Protein AF-0000000087744456 (afdb_homodimer)

Nearest PDB structures (foldseek):
  8ucf-assembly1_A  TM=7.588E-01  e=3.719E-02  Palaeococcus pacificus DY20341
  8uch-assembly1_A-2  TM=6.758E-01  e=2.594E-02  Palaeococcus pacificus DY20341
  8uce-assembly1_B-2  TM=7.413E-01  e=9.723E-02  Palaeococcus pacificus DY20341
  1u8s-assembly1_B  TM=5.926E-01  e=8.791E+00  Vibrio cholerae
  8tdk-assembly1_A  TM=4.185E-01  e=2.345E+00  Arabidopsis thaliana

Foldseek 3Di:
DDDDQADKDKDKDKQADPDDDALVVGQVRQVVVVVVVVVVCVVVVKDKDWDDWDADPSNIIITIMMIGDDPHHNPCVRVD/DDDDQADKDKDKDKQADPDPDALVVGQVRQVVVVVVVVVVCVVVVKDKDWDDWDADPSNIIITIMMIGDDPHHNPCVRVD

pLDDT: mean 91.77, std 6.98, range [61.66, 97.5]

Sequence (160 aa):
MKKVQAACICQTLHFCQREEMSKEENEKLAIQELESYKASLEKNNTEYRILEEKKQDDGTIIIKIIKQYSNSPIGEYLQNMKKVQAACICQTLHFCQREEMSKEENEKLAIQELESYKASLEKNNTEYRILEEKKQDDGTIIIKIIKQYSNSPIGEYLQN

Radius of gyration: 19.25 Å; Cα contacts (8 Å, |Δi|>4): 335; chains: 2; bounding box: 33×61×36 Å

Organism: Butyrivibrio fibrisolvens (NCBI:txid831)

Solvent-accessible surface area (backbone atoms only — not comparable to full-atom values): 8427 Å² total; per-residue (Å²): 82,81,40,78,67,20,18,29,33,37,34,34,36,36,27,34,67,96,62,99,60,54,41,67,57,27,30,53,50,21,51,50,49,51,51,49,52,51,50,50,35,56,75,67,67,49,55,66,46,78,75,42,78,44,78,43,96,60,24,29,34,38,35,31,36,39,28,44,31,85,92,38,49,36,66,68,65,74,78,105,82,82,39,76,66,20,18,28,32,38,36,32,37,35,27,36,67,96,59,100,59,55,41,68,56,26,29,54,50,21,51,50,50,50,52,50,52,52,49,50,35,55,74,67,67,47,56,67,46,77,76,43,78,44,78,43,96,58,25,27,33,39,34,31,34,39,29,44,32,84,93,39,49,36,68,70,65,76,77,106

Secondary structure (DSSP, 8-state):
-EEEEEEEEEEEEEE--SS---HHHHHHHHHHHHHHHHHHHHHTT--EEEEEEEE-TTS-EEEEEEEE-TTS--GGGGT-/-EEEEEEEEEEEEEE--SS---HHHHHHHHHHHHHHHHHHHHHTT--EEEEEEEE-TTS-EEEEEEEE-TTS--GGGGT-

Structure (mmCIF, N/CA/C/O backbone):
data_AF-0000000087744456-model_v1
#
loop_
_entity.id
_entity.type
_entity.pdbx_description
1 polymer 'Uncharacterized protein'
#
loop_
_atom_site.group_PDB
_atom_site.id
_atom_site.type_symbol
_atom_site.label_atom_id
_atom_site.label_alt_id
_atom_site.label_comp_id
_atom_site.label_asym_id
_atom_site.label_entity_id
_atom_site.label_seq_id
_atom_site.pdbx_PDB_ins_code
_atom_site.Cartn_x
_atom_site.Cartn_y
_atom_site.Cartn_z
_atom_site.occupancy
_atom_site.B_iso_or_equiv
_atom_site.auth_seq_id
_atom_site.auth_comp_id
_atom_site.auth_asym_id
_atom_site.auth_atom_id
_atom_site.pdbx_PDB_model_num
ATOM 1 N N . MET A 1 1 ? 0.393 -16.484 -14.789 1 85.56 1 MET A N 1
ATOM 2 C CA . MET A 1 1 ? -0.262 -15.195 -14.555 1 85.56 1 MET A CA 1
ATOM 3 C C . MET A 1 1 ? -0.113 -14.766 -13.102 1 85.56 1 MET A C 1
ATOM 5 O O . MET A 1 1 ? 0.061 -15.602 -12.219 1 85.56 1 MET A O 1
ATOM 9 N N . LYS A 1 2 ? 0.073 -13.586 -12.836 1 91.12 2 LYS A N 1
ATOM 10 C CA . LYS A 1 2 ? 0.166 -13.016 -11.5 1 91.12 2 LYS A CA 1
ATOM 11 C C . LYS A 1 2 ? -1.198 -12.531 -11.008 1 91.12 2 LYS A C 1
ATOM 13 O O . LYS A 1 2 ? -1.842 -11.711 -11.656 1 91.12 2 LYS A O 1
ATOM 18 N N . LYS A 1 3 ? -1.608 -13.227 -9.906 1 92.06 3 LYS A N 1
ATOM 19 C CA . LYS A 1 3 ? -2.885 -12.852 -9.305 1 92.06 3 LYS A CA 1
ATOM 20 C C . LYS A 1 3 ? -2.682 -12.234 -7.926 1 92.06 3 LYS A C 1
ATOM 22 O O . LYS A 1 3 ? -1.963 -12.781 -7.09 1 92.06 3 LYS A O 1
ATOM 27 N N . VAL A 1 4 ? -3.391 -11.109 -7.742 1 93.5 4 VAL A N 1
ATOM 28 C CA . VAL A 1 4 ? -3.357 -10.469 -6.43 1 93.5 4 VAL A CA 1
ATOM 29 C C . VAL A 1 4 ? -4.41 -11.109 -5.523 1 93.5 4 VAL A C 1
ATOM 31 O O . VAL A 1 4 ? -5.605 -11.055 -5.816 1 93.5 4 VAL A O 1
ATOM 34 N N . GLN A 1 5 ? -3.91 -11.656 -4.418 1 93.44 5 GLN A N 1
ATOM 35 C CA . GLN A 1 5 ? -4.848 -12.273 -3.48 1 93.44 5 GLN A CA 1
ATOM 36 C C . GLN A 1 5 ? -5.301 -11.273 -2.424 1 93.44 5 GLN A C 1
ATOM 38 O O . GLN A 1 5 ? -6.434 -11.344 -1.936 1 93.44 5 GLN A O 1
ATOM 43 N N . ALA A 1 6 ? -4.461 -10.461 -1.99 1 94.62 6 ALA A N 1
ATOM 44 C CA . ALA A 1 6 ? -4.707 -9.391 -1.024 1 94.62 6 ALA A CA 1
ATOM 45 C C . ALA A 1 6 ? -3.732 -8.234 -1.223 1 94.62 6 ALA A C 1
ATOM 47 O O . ALA A 1 6 ? -2.605 -8.438 -1.68 1 94.62 6 ALA A O 1
ATOM 48 N N . ALA A 1 7 ? -4.215 -7.082 -0.873 1 95.06 7 ALA A N 1
ATOM 49 C CA . ALA A 1 7 ? -3.34 -5.922 -1.014 1 95.06 7 ALA A CA 1
ATOM 50 C C . ALA A 1 7 ? -3.781 -4.789 -0.095 1 95.06 7 ALA A C 1
ATOM 52 O O . ALA A 1 7 ? -4.977 -4.609 0.15 1 95.06 7 ALA A O 1
ATOM 53 N N . CYS A 1 8 ? -2.809 -4.059 0.311 1 95.38 8 CYS A N 1
ATOM 54 C CA . CYS A 1 8 ? -3.1 -2.85 1.073 1 95.38 8 CYS A CA 1
ATOM 55 C C . CYS A 1 8 ? -2.039 -1.781 0.83 1 95.38 8 CYS A C 1
ATOM 57 O O . CYS A 1 8 ? -0.949 -2.084 0.343 1 95.38 8 CYS A O 1
ATOM 59 N N . ILE A 1 9 ? -2.436 -0.602 1.114 1 95.25 9 ILE A N 1
ATOM 60 C CA . ILE A 1 9 ? -1.53 0.543 1.106 1 95.25 9 ILE A CA 1
ATOM 61 C C . ILE A 1 9 ? -1.3 1.028 2.535 1 95.25 9 ILE A C 1
ATOM 63 O O . ILE A 1 9 ? -2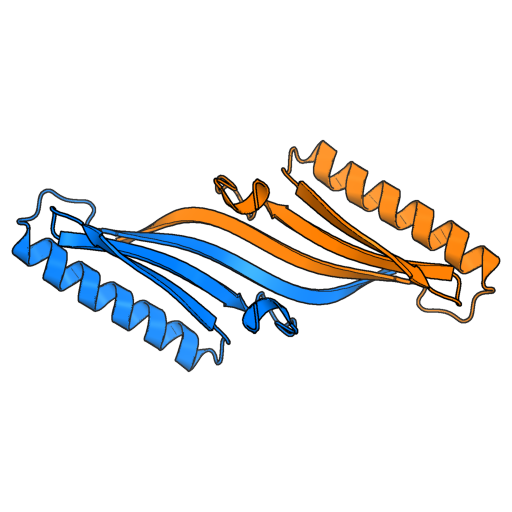.242 1.125 3.326 1 95.25 9 ILE A O 1
ATOM 67 N N . CYS A 1 10 ? -0.09 1.226 2.836 1 94.62 10 CYS A N 1
ATOM 68 C CA . CYS A 1 10 ? 0.294 1.92 4.059 1 94.62 10 CYS A CA 1
ATOM 69 C C . CYS A 1 10 ? 0.86 3.301 3.748 1 94.62 10 CYS A C 1
ATOM 71 O O . CYS A 1 10 ? 1.713 3.443 2.871 1 94.62 10 CYS A O 1
ATOM 73 N N . GLN A 1 11 ? 0.334 4.246 4.469 1 95.25 11 GLN A N 1
ATOM 74 C CA . GLN A 1 11 ? 0.765 5.613 4.184 1 95.25 11 GLN A CA 1
ATOM 75 C C . GLN A 1 11 ? 0.958 6.41 5.473 1 95.25 11 GLN A C 1
ATOM 77 O O . GLN A 1 11 ? 0.231 6.211 6.445 1 95.25 11 GLN A O 1
ATOM 82 N N . THR A 1 12 ? 1.944 7.219 5.453 1 96.19 12 THR A N 1
ATOM 83 C CA . THR A 1 12 ? 2.076 8.312 6.406 1 96.19 12 THR A CA 1
ATOM 84 C C . THR A 1 12 ? 1.615 9.633 5.781 1 96.19 12 THR A C 1
ATOM 86 O O . THR A 1 12 ? 2.213 10.109 4.816 1 96.19 12 THR A O 1
ATOM 89 N N . LEU A 1 13 ? 0.554 10.156 6.34 1 96.31 13 LEU A N 1
ATOM 90 C CA . LEU A 1 13 ? -0.069 11.352 5.781 1 96.31 13 LEU A CA 1
ATOM 91 C C . LEU A 1 13 ? 0.099 12.539 6.723 1 96.31 13 LEU A C 1
ATOM 93 O O . LEU A 1 13 ? -0.069 12.406 7.934 1 96.31 13 LEU A O 1
ATOM 97 N N . HIS A 1 14 ? 0.478 13.602 6.172 1 96.19 14 HIS A N 1
ATOM 98 C CA . HIS A 1 14 ? 0.596 14.875 6.879 1 96.19 14 HIS A CA 1
ATOM 99 C C . HIS A 1 14 ? -0.492 15.852 6.441 1 96.19 14 HIS A C 1
ATOM 101 O O . HIS A 1 14 ? -0.539 16.25 5.277 1 96.19 14 HIS A O 1
ATOM 107 N N . PHE A 1 15 ? -1.402 16.188 7.34 1 96.25 15 PHE A N 1
ATOM 108 C CA . PHE A 1 15 ? -2.467 17.156 7.098 1 96.25 15 PHE A CA 1
ATOM 109 C C . PHE A 1 15 ? -2.053 18.547 7.566 1 96.25 15 PHE A C 1
ATOM 111 O O . PHE A 1 15 ? -1.963 18.797 8.766 1 96.25 15 PHE A O 1
ATOM 118 N N . CYS A 1 16 ? -1.671 19.328 6.602 1 85.12 16 CYS A N 1
ATOM 119 C CA . CYS A 1 16 ? -1.174 20.672 6.91 1 85.12 16 CYS A CA 1
ATOM 120 C C . CYS A 1 16 ? -1.623 21.672 5.859 1 85.12 16 CYS A C 1
ATOM 122 O O . CYS A 1 16 ? -2.139 21.281 4.805 1 85.12 16 CYS A O 1
ATOM 124 N N . GLN A 1 17 ? -1.668 22.906 6.395 1 74.75 17 GLN A N 1
ATOM 125 C CA . GLN A 1 17 ? -1.948 23.969 5.434 1 74.75 17 GLN A CA 1
ATOM 126 C C . GLN A 1 17 ? -0.664 24.484 4.789 1 74.75 17 GLN A C 1
ATOM 128 O O . GLN A 1 17 ? 0.424 24.328 5.348 1 74.75 17 GLN A O 1
ATOM 133 N N . ARG A 1 18 ? -0.725 24.891 3.408 1 68.31 18 ARG A N 1
ATOM 134 C CA . ARG A 1 18 ? 0.407 25.359 2.611 1 68.31 18 ARG A CA 1
ATOM 135 C C . ARG A 1 18 ? 0.904 26.719 3.105 1 68.31 18 ARG A C 1
ATOM 137 O O . ARG A 1 18 ? 2.08 27.047 2.941 1 68.31 18 ARG A O 1
ATOM 144 N N . GLU A 1 19 ? 0.118 27.484 3.863 1 69.75 19 GLU A N 1
ATOM 145 C CA . GLU A 1 19 ? 0.48 28.875 4.152 1 69.75 19 GLU A CA 1
ATOM 146 C C . GLU A 1 19 ? 0.708 29.078 5.648 1 69.75 19 GLU A C 1
ATOM 148 O O . GLU A 1 19 ? 0.334 28.234 6.461 1 69.75 19 GLU A O 1
ATOM 153 N N . GLU A 1 20 ? 1.46 30.141 6.113 1 73.81 20 GLU A N 1
ATOM 154 C CA . GLU A 1 20 ? 1.744 30.594 7.473 1 73.81 20 GLU A CA 1
ATOM 155 C C . GLU A 1 20 ? 0.457 30.859 8.25 1 73.81 20 GLU A C 1
ATOM 157 O O . GLU A 1 20 ? -0.213 31.875 8.031 1 73.81 20 GLU A O 1
ATOM 162 N N . MET A 1 21 ? -0.022 29.875 8.828 1 83.06 21 MET A N 1
ATOM 163 C CA . MET A 1 21 ? -1.213 29.984 9.664 1 83.06 21 MET A CA 1
ATOM 164 C C . MET A 1 21 ? -0.854 29.859 11.141 1 83.06 21 MET A C 1
ATOM 166 O O . MET A 1 21 ? 0.212 29.344 11.484 1 83.06 21 MET A O 1
ATOM 170 N N . SER A 1 22 ? -1.733 30.484 11.938 1 90.62 22 SER A N 1
ATOM 171 C CA . SER A 1 22 ? -1.574 30.266 13.367 1 90.62 22 SER A CA 1
ATOM 172 C C . SER A 1 22 ? -1.75 28.797 13.727 1 90.62 22 SER A C 1
ATOM 174 O O . SER A 1 22 ? -2.299 28.016 12.938 1 90.62 22 SER A O 1
ATOM 1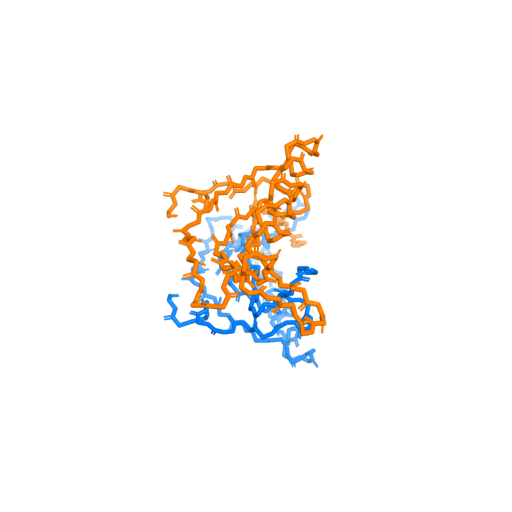76 N N . LYS A 1 23 ? -1.246 28.469 14.867 1 91.94 23 LYS A N 1
ATOM 177 C CA . LYS A 1 23 ? -1.401 27.109 15.359 1 91.94 23 LYS A CA 1
ATOM 178 C C . LYS A 1 23 ? -2.873 26.703 15.422 1 91.94 23 LYS A C 1
ATOM 180 O O . LYS A 1 23 ? -3.238 25.609 15.016 1 91.94 23 LYS A O 1
ATOM 185 N N . GLU A 1 24 ? -3.676 27.578 15.914 1 92.12 24 GLU A N 1
ATOM 186 C CA . GLU A 1 24 ? -5.098 27.312 16.078 1 92.12 24 GLU A CA 1
ATOM 187 C C . GLU A 1 24 ? -5.781 27.078 14.742 1 92.12 24 GLU A C 1
ATOM 189 O O . GLU A 1 24 ? -6.602 26.172 14.602 1 92.12 24 GLU A O 1
ATOM 194 N N . GLU A 1 25 ? -5.477 27.875 13.844 1 91.44 25 GLU A N 1
ATOM 195 C CA . GLU A 1 25 ? -6.047 27.734 12.508 1 91.44 25 GLU A CA 1
ATOM 196 C C . GLU A 1 25 ? -5.594 26.422 11.852 1 91.44 25 GLU A C 1
ATOM 198 O O . GLU A 1 25 ? -6.387 25.734 11.203 1 91.44 25 GLU A O 1
ATOM 203 N N . ASN A 1 26 ? -4.363 26.125 12 1 91.88 26 ASN A N 1
ATOM 204 C CA . ASN A 1 26 ? -3.838 24.859 11.484 1 91.88 26 ASN A CA 1
ATOM 205 C C . ASN A 1 26 ? -4.566 23.656 12.086 1 91.88 26 ASN A C 1
ATOM 207 O O . ASN A 1 26 ? -4.906 22.719 11.375 1 91.88 26 ASN A O 1
ATOM 211 N N . GLU A 1 27 ? -4.734 23.781 13.281 1 93.19 27 GLU A N 1
ATOM 212 C CA . GLU A 1 27 ? -5.41 22.688 13.984 1 93.19 27 GLU A CA 1
ATOM 213 C C . GLU A 1 27 ? -6.82 22.484 13.445 1 93.19 27 GLU A C 1
ATOM 215 O O . GLU A 1 27 ? -7.219 21.344 13.156 1 93.19 27 GLU A O 1
ATOM 220 N N . LYS A 1 28 ? -7.469 23.594 13.367 1 93.44 28 LYS A N 1
ATOM 221 C CA . LYS A 1 28 ? -8.844 23.531 12.883 1 93.44 28 LYS A CA 1
ATOM 222 C C . LYS A 1 28 ? -8.906 22.938 11.477 1 93.44 28 LYS A C 1
ATOM 224 O O . LYS A 1 28 ? -9.695 22.031 11.211 1 93.44 28 LYS A O 1
ATOM 229 N N . LEU A 1 29 ? -8.125 23.375 10.648 1 93.06 29 LEU A N 1
ATOM 230 C CA . LEU A 1 29 ? -8.133 22.938 9.258 1 93.06 29 LEU A CA 1
ATOM 231 C C . LEU A 1 29 ? -7.648 21.5 9.133 1 93.06 29 LEU A C 1
ATOM 233 O O . LEU A 1 29 ? -8.18 20.734 8.336 1 93.06 29 LEU A O 1
ATOM 237 N N . ALA A 1 30 ? -6.641 21.141 9.883 1 94.69 30 ALA A N 1
ATOM 238 C CA . ALA A 1 30 ? -6.121 19.766 9.859 1 94.69 30 ALA A CA 1
ATOM 239 C C . ALA A 1 30 ? -7.191 18.766 10.289 1 94.69 30 ALA A C 1
ATOM 241 O O . ALA A 1 30 ? -7.348 17.719 9.672 1 94.69 30 ALA A O 1
ATOM 242 N N . ILE A 1 31 ? -7.895 19.141 11.273 1 95.25 31 ILE A N 1
ATOM 243 C CA . ILE A 1 31 ? -8.961 18.281 11.781 1 95.25 31 ILE A CA 1
ATOM 244 C C . ILE A 1 31 ? -10.039 18.125 10.719 1 95.25 31 ILE A C 1
ATOM 246 O O . ILE A 1 31 ? -10.508 17.016 10.461 1 95.25 31 ILE A O 1
ATOM 250 N N . GLN A 1 32 ? -10.367 19.188 10.141 1 95.38 32 GLN A N 1
ATOM 251 C CA . GLN A 1 32 ? -11.398 19.156 9.109 1 95.38 32 GLN A CA 1
ATOM 252 C C . GLN A 1 32 ? -10.977 18.297 7.926 1 95.38 32 GLN A C 1
ATOM 254 O O . GLN A 1 32 ? -11.773 17.516 7.406 1 95.38 32 GLN A O 1
ATOM 259 N N . GLU A 1 33 ? -9.797 18.438 7.508 1 95.62 33 GLU A N 1
ATOM 260 C CA . GLU A 1 33 ? -9.289 17.672 6.379 1 95.62 33 GLU A CA 1
ATOM 261 C C . GLU A 1 33 ? -9.219 16.188 6.707 1 95.62 33 GLU A C 1
ATOM 263 O O . GLU A 1 33 ? -9.555 15.344 5.871 1 95.62 33 GLU A O 1
ATOM 268 N N . LEU A 1 34 ? -8.781 15.938 7.836 1 96.56 34 LEU A N 1
ATOM 269 C CA . LEU A 1 34 ? -8.719 14.539 8.266 1 96.56 34 LEU A CA 1
ATOM 270 C C . LEU A 1 34 ? -10.109 13.906 8.273 1 96.56 34 LEU A C 1
ATOM 272 O O . LEU A 1 34 ? -10.289 12.797 7.766 1 96.56 34 LEU A O 1
ATOM 276 N N . GLU A 1 35 ? -11.008 14.609 8.812 1 96.56 35 GLU A N 1
ATOM 277 C CA . GLU A 1 35 ? -12.375 14.109 8.859 1 96.56 35 GLU A CA 1
ATOM 278 C C . GLU A 1 35 ? -12.953 13.93 7.457 1 96.56 35 GLU A C 1
ATOM 280 O O . GLU A 1 35 ? -13.641 12.953 7.184 1 96.56 35 GLU A O 1
ATOM 285 N N . SER A 1 36 ? -12.664 14.836 6.652 1 96.62 36 SER A N 1
ATOM 286 C CA . SER A 1 36 ? -13.094 14.742 5.262 1 96.62 36 SER A CA 1
ATOM 287 C C . SER A 1 36 ? -12.469 13.531 4.57 1 96.62 36 SER A C 1
ATOM 289 O O . SER A 1 36 ? -13.125 12.852 3.783 1 96.62 36 SER A O 1
ATOM 291 N N . TYR A 1 37 ? -11.25 13.383 4.82 1 96.44 37 TYR A N 1
ATOM 292 C CA . TYR A 1 37 ? -10.523 12.25 4.262 1 96.44 37 TYR A CA 1
ATOM 293 C C . TYR A 1 37 ? -11.164 10.93 4.699 1 96.44 37 TYR A C 1
ATOM 295 O O . TYR A 1 37 ? -11.453 10.07 3.867 1 96.44 37 TYR A O 1
ATOM 303 N N . LYS A 1 38 ? -11.445 10.758 5.961 1 96.44 38 LYS A N 1
ATOM 304 C CA . LYS A 1 38 ? -12.094 9.562 6.488 1 96.44 38 LYS A CA 1
ATOM 305 C C . LYS A 1 38 ? -13.469 9.359 5.855 1 96.44 38 LYS A C 1
ATOM 307 O O . LYS A 1 38 ? -13.82 8.242 5.473 1 96.44 38 LYS A O 1
ATOM 312 N N . ALA A 1 39 ? -14.141 10.414 5.773 1 97.12 39 ALA A N 1
ATOM 313 C CA . ALA A 1 39 ? -15.469 10.352 5.176 1 97.12 39 ALA A CA 1
ATOM 314 C C . ALA A 1 39 ? -15.406 9.852 3.738 1 97.12 39 ALA A C 1
ATOM 316 O O . ALA A 1 39 ? -16.266 9.086 3.303 1 97.12 39 ALA A O 1
ATOM 317 N N . SER A 1 40 ? -14.414 10.305 3.02 1 96.5 40 SER A N 1
ATOM 318 C CA . SER A 1 40 ? -14.234 9.867 1.639 1 96.5 40 SER A CA 1
ATOM 319 C C . SER A 1 40 ? -13.961 8.367 1.567 1 96.5 40 SER A C 1
ATOM 321 O O . SER A 1 40 ? -14.461 7.68 0.676 1 96.5 40 SER A O 1
ATOM 323 N N . LEU A 1 41 ? -13.18 7.895 2.479 1 94.94 41 LEU A N 1
ATOM 324 C CA . LEU A 1 41 ? -12.898 6.465 2.535 1 94.94 41 LEU A CA 1
ATOM 325 C C . LEU A 1 41 ? -14.172 5.672 2.812 1 94.94 41 LEU A C 1
ATOM 327 O O . LEU A 1 41 ? -14.414 4.637 2.188 1 94.94 41 LEU A O 1
ATOM 331 N N . GLU A 1 42 ? -14.977 6.125 3.689 1 95.69 42 GLU A N 1
ATOM 332 C CA . GLU A 1 42 ? -16.234 5.469 4.051 1 95.69 42 GLU A CA 1
ATOM 333 C C . GLU A 1 42 ? -17.219 5.492 2.887 1 95.69 42 GLU A C 1
ATOM 335 O O . GLU A 1 42 ? -17.875 4.488 2.6 1 95.69 42 GLU A O 1
ATOM 340 N N . LYS A 1 43 ? -17.25 6.59 2.26 1 96.19 43 LYS A N 1
ATOM 341 C CA . LYS A 1 43 ? -18.156 6.742 1.12 1 96.19 43 LYS A CA 1
ATOM 342 C C . LYS A 1 43 ? -17.797 5.758 0.009 1 96.19 43 LYS A C 1
ATOM 344 O O . LYS A 1 43 ? -18.688 5.242 -0.673 1 96.19 43 LYS A O 1
ATOM 349 N N . ASN A 1 44 ? -16.547 5.523 -0.121 1 94.06 44 ASN A N 1
ATOM 350 C CA . ASN A 1 44 ? -16.062 4.625 -1.165 1 94.06 44 ASN A CA 1
ATOM 351 C C . ASN A 1 44 ? -16.016 3.182 -0.68 1 94.06 44 ASN A C 1
ATOM 353 O O . ASN A 1 44 ? -15.523 2.303 -1.393 1 94.06 44 ASN A O 1
ATOM 357 N N . ASN A 1 45 ? -16.438 2.949 0.519 1 93.38 45 ASN A N 1
ATOM 358 C CA . ASN A 1 45 ? -16.422 1.622 1.124 1 93.38 45 ASN A CA 1
ATOM 359 C C . ASN A 1 45 ? -15.023 1.029 1.155 1 93.38 45 ASN A C 1
ATOM 361 O O . ASN A 1 45 ? -14.844 -0.166 0.918 1 93.38 45 ASN A O 1
ATOM 365 N N . THR A 1 46 ? -14.07 1.899 1.368 1 93.94 46 THR A N 1
ATOM 366 C CA . THR A 1 46 ? -12.688 1.46 1.515 1 93.94 46 THR A CA 1
ATOM 367 C C . THR A 1 46 ? -12.406 1.02 2.949 1 93.94 46 THR A C 1
ATOM 369 O O . THR A 1 46 ? -12.594 1.795 3.889 1 93.94 46 THR A O 1
ATOM 372 N N . GLU A 1 47 ? -11.977 -0.212 3.076 1 94.06 47 GLU A N 1
ATOM 373 C CA . GLU A 1 47 ? -11.555 -0.676 4.395 1 94.06 47 GLU A CA 1
ATOM 374 C C . GLU A 1 47 ? -10.234 -0.026 4.809 1 94.06 47 GLU A C 1
ATOM 376 O O . GLU A 1 47 ? -9.297 0.048 4.016 1 94.06 47 GLU A O 1
ATOM 381 N N . TYR A 1 48 ? -10.211 0.491 6.047 1 95.56 48 TYR A N 1
ATOM 382 C CA . TYR A 1 48 ? -8.977 1.132 6.492 1 95.56 48 TYR A CA 1
ATOM 383 C C . TYR A 1 48 ? -8.852 1.082 8.008 1 95.56 48 TYR A C 1
ATOM 385 O O . TYR A 1 48 ? -9.82 0.747 8.711 1 95.56 48 TYR A O 1
ATOM 393 N N . ARG A 1 49 ? -7.664 1.333 8.5 1 95 49 ARG A N 1
ATOM 394 C CA . ARG A 1 49 ? -7.359 1.458 9.914 1 95 49 ARG A CA 1
ATOM 395 C C . ARG A 1 49 ? -6.273 2.504 10.156 1 95 49 ARG A C 1
ATOM 397 O O . ARG A 1 49 ? -5.238 2.496 9.484 1 95 49 ARG A O 1
ATOM 404 N N . ILE A 1 50 ? -6.578 3.379 11.031 1 95.88 50 ILE A N 1
ATOM 405 C CA . ILE A 1 50 ? -5.555 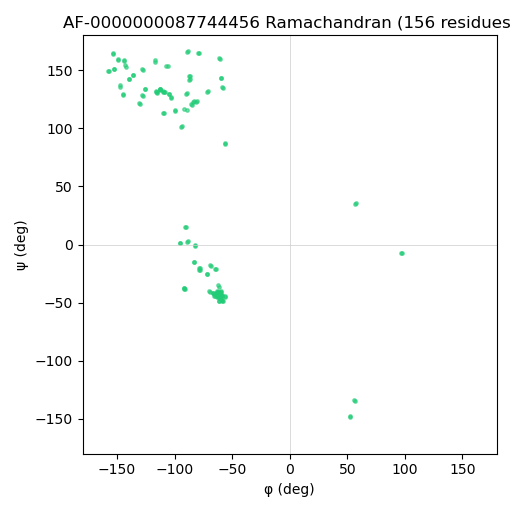4.328 11.453 1 95.88 50 ILE A CA 1
ATOM 406 C C . ILE A 1 50 ? -4.645 3.678 12.492 1 95.88 50 ILE A C 1
ATOM 408 O O . ILE A 1 50 ? -5.102 3.264 13.562 1 95.88 50 ILE A O 1
ATOM 412 N N . LEU A 1 51 ? -3.418 3.666 12.211 1 94.31 51 LEU A N 1
ATOM 413 C CA . LEU A 1 51 ? -2.455 2.99 13.078 1 94.31 51 LEU A CA 1
ATOM 414 C C . LEU A 1 51 ? -1.879 3.955 14.109 1 94.31 51 LEU A C 1
ATOM 416 O O . LEU A 1 51 ? -1.5 3.541 15.203 1 94.31 51 LEU A O 1
ATOM 420 N N . GLU A 1 52 ? -1.667 5.086 13.711 1 95.69 52 GLU A N 1
ATOM 421 C CA . GLU A 1 52 ? -1.106 6.145 14.547 1 95.69 52 GLU A CA 1
ATOM 422 C C . GLU A 1 52 ? -1.658 7.512 14.156 1 95.69 52 GLU A C 1
ATOM 424 O O . GLU A 1 52 ? -1.855 7.789 12.969 1 95.69 52 GLU A O 1
ATOM 429 N N . GLU A 1 53 ? -2.01 8.289 15.094 1 96.5 53 GLU A N 1
ATOM 430 C CA . GLU A 1 53 ? -2.404 9.68 14.906 1 96.5 53 GLU A CA 1
ATOM 431 C C . GLU A 1 53 ? -1.653 10.602 15.867 1 96.5 53 GLU A C 1
ATOM 433 O O . GLU A 1 53 ? -1.723 10.422 17.094 1 96.5 53 GLU A O 1
ATOM 438 N N . LYS A 1 54 ? -0.938 11.539 15.273 1 96.56 54 LYS A N 1
ATOM 439 C CA . LYS A 1 54 ? -0.142 12.438 16.094 1 96.56 54 LYS A CA 1
ATOM 440 C C . LYS A 1 54 ? -0.432 13.898 15.758 1 96.56 54 LYS A C 1
ATOM 442 O O . LYS A 1 54 ? -0.351 14.297 14.594 1 96.56 54 LYS A O 1
ATOM 447 N N . LYS A 1 55 ? -0.735 14.656 16.812 1 94.88 55 LYS A N 1
ATOM 448 C CA . LYS A 1 55 ? -0.848 16.109 16.656 1 94.88 55 LYS A CA 1
ATOM 449 C C . LYS A 1 55 ? 0.491 16.797 16.906 1 94.88 55 LYS A C 1
ATOM 451 O O . LYS A 1 55 ? 1.151 16.531 17.906 1 94.88 55 LYS A O 1
ATOM 456 N N . GLN A 1 56 ? 0.817 17.641 15.922 1 94.25 56 GLN A N 1
ATOM 457 C CA . GLN A 1 56 ? 2.1 18.328 16.031 1 94.25 56 GLN A CA 1
ATOM 458 C C . GLN A 1 56 ? 1.96 19.625 16.797 1 94.25 56 GLN A C 1
ATOM 460 O O . GLN A 1 56 ? 0.849 20.125 17 1 94.25 56 GLN A O 1
ATOM 465 N N . ASP A 1 57 ? 3.174 20.188 17.203 1 92.94 57 ASP A N 1
ATOM 466 C CA . ASP A 1 57 ? 3.201 21.422 18 1 92.94 57 ASP A CA 1
ATOM 467 C C . ASP A 1 57 ? 2.643 22.594 17.203 1 92.94 57 ASP A C 1
ATOM 469 O O . ASP A 1 57 ? 2.105 23.547 17.781 1 92.94 57 ASP A O 1
ATOM 473 N N . ASP A 1 58 ? 2.643 22.453 15.961 1 91.81 58 ASP A N 1
ATOM 474 C CA . ASP A 1 58 ? 2.193 23.562 15.125 1 91.81 58 ASP A CA 1
ATOM 475 C C . ASP A 1 58 ? 0.72 23.406 14.75 1 91.81 58 ASP A C 1
ATOM 477 O O . ASP A 1 58 ? 0.179 24.203 13.992 1 91.81 58 ASP A O 1
ATOM 481 N N . GLY A 1 59 ? 0.11 22.359 15.234 1 93.38 59 GLY A N 1
ATOM 482 C CA . GLY A 1 59 ? -1.313 22.172 15.008 1 93.38 59 GLY A CA 1
ATOM 483 C C . GLY A 1 59 ? -1.615 21.234 13.852 1 93.38 59 GLY A C 1
ATOM 484 O O . GLY A 1 59 ? -2.773 20.891 13.617 1 93.38 59 GLY A O 1
ATOM 485 N N . THR A 1 60 ? -0.596 20.844 13.133 1 94.94 60 THR A N 1
ATOM 486 C CA . THR A 1 60 ? -0.812 19.906 12.039 1 94.94 60 THR A CA 1
ATOM 487 C C . THR A 1 60 ? -0.942 18.484 12.578 1 94.94 60 THR A C 1
ATOM 489 O O . THR A 1 60 ? -0.713 18.234 13.758 1 94.94 60 THR A O 1
ATOM 492 N N . ILE A 1 61 ? -1.457 17.625 11.688 1 97 61 ILE A N 1
ATOM 493 C CA . ILE A 1 61 ? -1.716 16.25 12.109 1 97 61 ILE A CA 1
ATOM 494 C C . ILE A 1 61 ? -1.011 15.273 11.164 1 97 61 ILE A C 1
ATOM 496 O O . ILE A 1 61 ? -1.027 15.461 9.945 1 97 61 ILE A O 1
ATOM 500 N N . ILE A 1 62 ? -0.349 14.305 11.773 1 97.25 62 ILE A N 1
ATOM 501 C CA . ILE A 1 62 ? 0.258 13.211 11.023 1 97.25 62 ILE A CA 1
ATOM 502 C C . ILE A 1 62 ? -0.416 11.891 11.406 1 97.25 62 ILE A C 1
ATOM 504 O O . ILE A 1 62 ? -0.59 11.594 12.594 1 97.25 62 ILE A O 1
ATOM 508 N N . ILE A 1 63 ? -0.761 11.195 10.312 1 97.5 63 ILE A N 1
ATOM 509 C CA . ILE A 1 63 ? -1.332 9.891 10.625 1 97.5 63 ILE A CA 1
ATOM 510 C C . ILE A 1 63 ? -0.595 8.812 9.836 1 97.5 63 ILE A C 1
ATOM 512 O O . ILE A 1 63 ? -0.031 9.078 8.773 1 97.5 63 ILE A O 1
ATOM 516 N N . LYS A 1 64 ? -0.566 7.609 10.438 1 96.12 64 LYS A N 1
ATOM 517 C CA . LYS A 1 64 ? -0.266 6.367 9.727 1 96.12 64 LYS A CA 1
ATOM 518 C C . LYS A 1 64 ? -1.53 5.543 9.5 1 96.12 64 LYS A C 1
ATOM 520 O O . LYS A 1 64 ? -2.293 5.297 10.438 1 96.12 64 LYS A O 1
ATOM 525 N N . ILE A 1 65 ? -1.639 5.191 8.266 1 96.5 65 ILE A N 1
ATOM 526 C CA . ILE A 1 65 ? -2.889 4.523 7.918 1 96.5 65 ILE A CA 1
ATOM 527 C C . ILE A 1 65 ? -2.596 3.312 7.035 1 96.5 65 ILE A C 1
ATOM 529 O O . ILE A 1 65 ? -1.633 3.316 6.262 1 96.5 65 ILE A O 1
ATOM 533 N N . ILE A 1 66 ? -3.391 2.277 7.211 1 95.62 66 ILE A N 1
ATOM 534 C CA . ILE A 1 66 ? -3.459 1.144 6.297 1 95.62 66 ILE A CA 1
ATOM 535 C C . ILE A 1 66 ? -4.844 1.079 5.66 1 95.62 66 ILE A C 1
ATOM 537 O O . ILE A 1 66 ? -5.859 1.235 6.344 1 95.62 66 ILE A O 1
ATOM 541 N N . LYS A 1 67 ? -4.852 0.939 4.34 1 95.12 67 LYS A N 1
ATOM 542 C CA . LYS A 1 67 ? -6.156 0.871 3.688 1 95.12 67 LYS A CA 1
ATOM 543 C C . LYS A 1 67 ? -6.133 -0.102 2.514 1 95.12 67 LYS A C 1
ATOM 545 O O . LYS A 1 67 ? -5.066 -0.406 1.974 1 95.12 67 LYS A O 1
ATOM 550 N N . GLN A 1 68 ? -7.27 -0.51 2.201 1 94.38 68 GLN A N 1
ATOM 551 C CA . GLN A 1 68 ? -7.461 -1.406 1.066 1 94.38 68 GLN A CA 1
ATOM 552 C C . GLN A 1 68 ? -6.957 -0.773 -0.227 1 94.38 68 GLN A C 1
ATOM 554 O O . GLN A 1 68 ? -7.125 0.428 -0.444 1 94.38 68 GLN A O 1
ATOM 559 N N . TYR A 1 69 ? -6.27 -1.608 -0.92 1 91.12 69 TYR A N 1
ATOM 560 C CA . TYR A 1 69 ? -5.746 -1.127 -2.191 1 91.12 69 TYR A CA 1
ATOM 561 C C . TYR A 1 69 ? -6.562 -1.665 -3.359 1 91.12 69 TYR A C 1
ATOM 563 O O . TYR A 1 69 ? -6.703 -2.881 -3.52 1 91.12 69 TYR A O 1
ATOM 571 N N . SER A 1 70 ? -7.016 -0.625 -4.176 1 82.31 70 SER A N 1
ATOM 572 C CA . SER A 1 70 ? -7.801 -0.978 -5.355 1 82.31 70 SER A CA 1
ATOM 573 C C . SER A 1 70 ? -8.969 -1.891 -4.988 1 82.31 70 SER A C 1
ATOM 575 O O . SER A 1 70 ? -9.633 -1.678 -3.975 1 82.31 70 SER A O 1
ATOM 577 N N . ASN A 1 71 ? -9.32 -2.779 -5.918 1 85.56 71 ASN A N 1
ATOM 578 C CA . ASN A 1 71 ? -10.461 -3.672 -5.695 1 85.56 71 ASN A CA 1
ATOM 579 C C . ASN A 1 71 ? -10.023 -4.98 -5.043 1 85.56 71 ASN A C 1
ATOM 581 O O . ASN A 1 71 ? -10.828 -5.898 -4.883 1 85.56 71 ASN A O 1
ATOM 585 N N . SER A 1 72 ? -8.852 -4.961 -4.531 1 90.12 72 SER A N 1
ATOM 586 C CA . SER A 1 72 ? -8.359 -6.18 -3.898 1 90.12 72 SER A CA 1
ATOM 587 C C . SER A 1 72 ? -8.781 -6.25 -2.434 1 90.12 72 SER A C 1
ATOM 589 O O . SER A 1 72 ? -8.789 -5.234 -1.735 1 90.12 72 SER A O 1
ATOM 591 N N . PRO A 1 73 ? -9.125 -7.516 -2.012 1 90.88 73 PRO A N 1
ATOM 592 C CA . PRO A 1 73 ? -9.352 -7.664 -0.572 1 90.88 73 PRO A CA 1
ATOM 593 C C . PRO A 1 73 ? -8.117 -7.301 0.257 1 90.88 73 PRO A C 1
ATOM 595 O O . PRO A 1 73 ? -6.992 -7.566 -0.162 1 90.88 73 PRO A O 1
ATOM 598 N N . ILE A 1 74 ? -8.344 -6.695 1.376 1 90.25 74 ILE A N 1
ATOM 599 C CA . ILE A 1 74 ? -7.242 -6.305 2.244 1 90.25 74 ILE A CA 1
ATOM 600 C C . ILE A 1 74 ? -6.73 -7.523 3.012 1 90.25 74 ILE A C 1
ATOM 602 O O . ILE A 1 74 ? -5.582 -7.551 3.455 1 90.25 74 ILE A O 1
ATOM 606 N N . GLY A 1 75 ? -7.5 -8.5 3.115 1 86.12 75 GLY A N 1
ATOM 607 C CA . GLY A 1 75 ? -7.082 -9.742 3.742 1 86.12 75 GLY A CA 1
ATOM 608 C C . GLY A 1 75 ? -6.574 -9.555 5.16 1 86.12 75 GLY A C 1
ATOM 609 O O . GLY A 1 75 ? -7.215 -8.883 5.969 1 86.12 75 GLY A O 1
ATOM 610 N N . GLU A 1 76 ? -5.422 -10.211 5.469 1 87.38 76 GLU A N 1
ATOM 611 C CA . GLU A 1 76 ? -4.91 -10.234 6.836 1 87.38 76 GLU A CA 1
ATOM 612 C C . GLU A 1 76 ? -4.125 -8.969 7.16 1 87.38 76 GLU A C 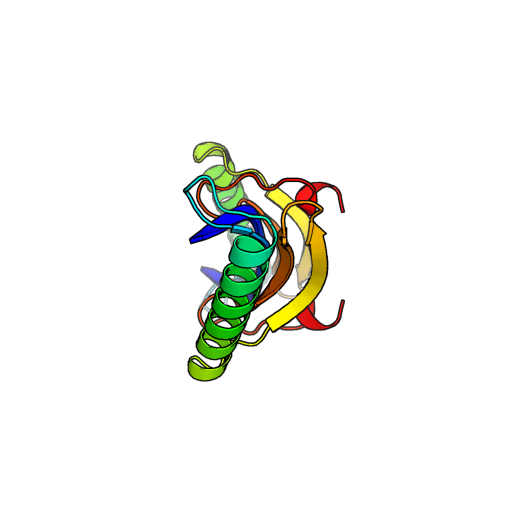1
ATOM 614 O O . GLU A 1 76 ? -3.691 -8.766 8.297 1 87.38 76 GLU A O 1
ATOM 619 N N . TYR A 1 77 ? -4.035 -8.133 6.227 1 89.31 77 TYR A N 1
ATOM 620 C CA . TYR A 1 77 ? -3.182 -6.965 6.426 1 89.31 77 TYR A CA 1
ATOM 621 C C . TYR A 1 77 ? -3.814 -5.988 7.414 1 89.31 77 TYR A C 1
ATOM 623 O O . TYR A 1 77 ? -3.113 -5.195 8.047 1 89.31 77 TYR A O 1
ATOM 631 N N . LEU A 1 78 ? -5.156 -6.047 7.504 1 83.56 78 LEU A N 1
ATOM 632 C CA . LEU A 1 78 ? -5.832 -5.16 8.445 1 83.56 78 LEU A CA 1
ATOM 633 C C . LEU A 1 78 ? -5.719 -5.695 9.875 1 83.56 78 LEU A C 1
ATOM 635 O O . LEU A 1 78 ? -5.891 -4.945 10.836 1 83.56 78 LEU A O 1
ATOM 639 N N . GLN A 1 79 ? -5.484 -6.984 10.062 1 75.19 79 GLN A N 1
ATOM 640 C CA . GLN A 1 79 ? -5.492 -7.625 11.375 1 75.19 79 GLN A CA 1
ATOM 641 C C . GLN A 1 79 ? -4.152 -7.449 12.086 1 75.19 79 GLN A C 1
ATOM 643 O O . GLN A 1 79 ? -4.066 -7.586 13.305 1 75.19 79 GLN A O 1
ATOM 648 N N . ASN A 1 80 ? -3.145 -7.074 11.453 1 61.94 80 ASN A N 1
ATOM 649 C CA . ASN A 1 80 ? -1.843 -6.949 12.102 1 61.94 80 ASN A CA 1
ATOM 650 C C . ASN A 1 80 ? -1.574 -5.516 12.555 1 61.94 80 ASN A C 1
ATOM 652 O O . ASN A 1 80 ? -1.976 -4.562 11.883 1 61.94 80 ASN A O 1
ATOM 656 N N . MET B 1 1 ? -3.857 20.828 3.424 1 85.25 1 MET B N 1
ATOM 657 C CA . MET B 1 1 ? -3.535 19.938 2.32 1 85.25 1 MET B CA 1
ATOM 658 C C . MET B 1 1 ? -2.982 18.609 2.84 1 85.25 1 MET B C 1
ATOM 660 O O . MET B 1 1 ? -2.4 18.562 3.924 1 85.25 1 MET B O 1
ATOM 664 N N . LYS B 1 2 ? -3.297 17.594 2.293 1 91.06 2 LYS B N 1
ATOM 665 C CA . LYS B 1 2 ? -2.809 16.25 2.627 1 91.06 2 LYS B CA 1
ATOM 666 C C . LYS B 1 2 ? -1.544 15.914 1.843 1 91.06 2 LYS B C 1
ATOM 668 O O . LYS B 1 2 ? -1.545 15.953 0.611 1 91.06 2 LYS B O 1
ATOM 673 N N . LYS B 1 3 ? -0.472 15.742 2.67 1 91.94 3 LYS B N 1
ATOM 674 C CA . LYS B 1 3 ? 0.802 15.367 2.061 1 91.94 3 LYS B CA 1
ATOM 675 C C . LYS B 1 3 ? 1.212 13.953 2.459 1 91.94 3 LYS B C 1
ATOM 677 O O . LYS B 1 3 ? 1.192 13.609 3.643 1 91.94 3 LYS B O 1
ATOM 682 N N . VAL B 1 4 ? 1.613 13.203 1.421 1 93.62 4 VAL B N 1
ATOM 683 C CA . VAL B 1 4 ? 2.125 11.867 1.688 1 93.62 4 VAL B CA 1
ATOM 684 C C . VAL B 1 4 ? 3.609 11.938 2.037 1 93.62 4 VAL B C 1
ATOM 686 O O . VAL B 1 4 ? 4.426 12.383 1.224 1 93.62 4 VAL B O 1
ATOM 689 N N . GLN B 1 5 ? 3.914 11.469 3.236 1 93.44 5 GLN B N 1
ATOM 690 C CA . GLN B 1 5 ? 5.312 11.477 3.65 1 93.44 5 GLN B CA 1
ATOM 691 C C . GLN B 1 5 ? 6.008 10.172 3.273 1 93.44 5 GLN B C 1
ATOM 693 O O . GLN B 1 5 ? 7.207 10.156 2.988 1 93.44 5 GLN B O 1
ATOM 698 N N . ALA B 1 6 ? 5.355 9.117 3.381 1 94.56 6 ALA B N 1
ATOM 699 C CA . ALA B 1 6 ? 5.812 7.773 3.023 1 94.56 6 ALA B CA 1
ATOM 700 C C . ALA B 1 6 ? 4.641 6.875 2.652 1 94.56 6 ALA B C 1
ATOM 702 O O . ALA B 1 6 ? 3.525 7.062 3.143 1 94.56 6 ALA B O 1
ATOM 703 N N . ALA B 1 7 ? 4.945 5.938 1.797 1 95.12 7 ALA B N 1
ATOM 704 C CA . ALA B 1 7 ? 3.881 5.02 1.399 1 95.12 7 ALA B CA 1
ATOM 705 C C . ALA B 1 7 ? 4.457 3.705 0.875 1 95.12 7 ALA B C 1
ATOM 707 O O . ALA B 1 7 ? 5.52 3.691 0.253 1 95.12 7 ALA B O 1
ATOM 708 N N . CYS B 1 8 ? 3.699 2.705 1.106 1 95.38 8 CYS B N 1
ATOM 709 C CA . CYS B 1 8 ? 4.055 1.411 0.533 1 95.38 8 CYS B CA 1
ATOM 710 C C . CYS B 1 8 ? 2.807 0.589 0.23 1 95.38 8 CYS B C 1
ATOM 712 O O . CYS B 1 8 ? 1.725 0.883 0.741 1 95.38 8 CYS B O 1
ATOM 714 N N . ILE B 1 9 ? 3.006 -0.336 -0.636 1 95.25 9 ILE B N 1
ATOM 715 C CA . ILE B 1 9 ? 1.992 -1.338 -0.947 1 95.25 9 ILE B CA 1
ATOM 716 C C . ILE B 1 9 ? 2.43 -2.699 -0.41 1 95.25 9 ILE B C 1
ATOM 718 O O . ILE B 1 9 ? 3.592 -3.086 -0.554 1 95.25 9 ILE B O 1
ATOM 722 N N . CYS B 1 10 ? 1.55 -3.316 0.251 1 94.56 10 CYS B N 1
ATOM 723 C CA . CYS B 1 10 ? 1.705 -4.723 0.614 1 94.56 10 CYS B CA 1
ATOM 724 C C . CYS B 1 10 ? 0.763 -5.602 -0.198 1 94.56 10 CYS B C 1
ATOM 726 O O . CYS B 1 10 ? -0.428 -5.305 -0.311 1 94.56 10 CYS B O 1
ATOM 728 N N . GLN B 1 11 ? 1.347 -6.637 -0.735 1 95.12 11 GLN B N 1
ATOM 729 C CA . GLN B 1 11 ? 0.528 -7.492 -1.588 1 95.12 11 GLN B CA 1
ATOM 730 C C . GLN B 1 11 ? 0.852 -8.969 -1.36 1 95.12 11 GLN B C 1
ATOM 732 O O . GLN B 1 11 ? 2.002 -9.32 -1.092 1 95.12 11 GLN B O 1
ATOM 737 N N . THR B 1 12 ? -0.158 -9.742 -1.414 1 96.12 12 THR B N 1
ATOM 738 C CA . THR B 1 12 ? -0.026 -11.18 -1.6 1 96.12 12 THR B CA 1
ATOM 739 C C . THR B 1 12 ? -0.275 -11.562 -3.057 1 96.12 12 THR B C 1
ATOM 741 O O . THR B 1 12 ? -1.38 -11.375 -3.572 1 96.12 12 THR B O 1
ATOM 744 N N . LEU B 1 13 ? 0.764 -12.07 -3.684 1 96.31 13 LEU B N 1
ATOM 745 C CA . LEU B 1 13 ? 0.706 -12.375 -5.109 1 96.31 13 LEU B CA 1
ATOM 746 C C . LEU B 1 13 ? 0.778 -13.883 -5.344 1 96.31 13 LEU B C 1
ATOM 748 O O . LEU B 1 13 ? 1.577 -14.578 -4.711 1 96.31 13 LEU B O 1
ATOM 752 N N . HIS B 1 14 ? -0.059 -14.336 -6.16 1 96.25 14 HIS B N 1
ATOM 753 C CA . HIS B 1 14 ? -0.082 -15.727 -6.594 1 96.25 14 HIS B CA 1
ATOM 754 C C . HIS B 1 14 ? 0.352 -15.859 -8.055 1 96.25 14 HIS B C 1
ATOM 756 O O . HIS B 1 14 ? -0.321 -15.352 -8.953 1 96.25 14 HIS B O 1
ATOM 762 N N . PHE B 1 15 ? 1.487 -16.484 -8.289 1 96.31 15 PHE B N 1
ATOM 763 C CA . PHE B 1 15 ? 2.002 -16.75 -9.633 1 96.31 15 PHE B CA 1
ATOM 764 C C . PHE B 1 15 ? 1.563 -18.141 -10.109 1 96.31 15 PHE B C 1
ATOM 766 O O . PHE B 1 15 ? 2.074 -19.156 -9.641 1 96.31 15 PHE B O 1
ATOM 773 N N . CYS B 1 16 ? 0.556 -18.109 -10.945 1 85.75 16 CYS B N 1
ATOM 774 C CA . CYS B 1 16 ? -0.031 -19.359 -11.406 1 85.75 16 CYS B CA 1
ATOM 775 C C . CYS B 1 16 ? -0.437 -19.266 -12.875 1 85.75 16 CYS B C 1
ATOM 777 O O . CYS B 1 16 ? -0.462 -18.172 -13.445 1 85.75 16 CYS B O 1
ATOM 779 N N . GLN B 1 17 ? -0.408 -20.469 -13.445 1 76.06 17 GLN B N 1
ATOM 780 C CA . GLN B 1 17 ? -0.899 -20.516 -14.82 1 76.06 17 GLN B CA 1
ATOM 781 C C . GLN B 1 17 ? -2.412 -20.703 -14.852 1 76.06 17 GLN B C 1
ATOM 783 O O . GLN B 1 17 ? -3 -21.203 -13.891 1 76.06 17 GLN B O 1
ATOM 788 N N . ARG B 1 18 ? -3.156 -20.047 -15.891 1 69.69 18 ARG B N 1
ATOM 789 C CA . ARG B 1 18 ? -4.605 -20.109 -16.047 1 69.69 18 ARG B CA 1
ATOM 790 C C . ARG B 1 18 ? -5.062 -21.5 -16.469 1 69.69 18 ARG B C 1
ATOM 792 O O . ARG B 1 18 ? -6.195 -21.891 -16.188 1 69.69 18 ARG B O 1
ATOM 799 N N . GLU B 1 19 ? -4.184 -22.344 -16.969 1 70.31 19 GLU B N 1
ATOM 800 C CA . GLU B 1 19 ? -4.625 -23.594 -17.578 1 70.31 19 GLU B CA 1
ATOM 801 C C . GLU B 1 19 ? -4.09 -24.797 -16.812 1 70.31 19 GLU B C 1
ATOM 803 O O . GLU B 1 19 ? -3.176 -24.672 -15.992 1 70.31 19 GLU B O 1
ATOM 808 N N . GLU B 1 20 ? -4.738 -26.047 -16.906 1 73.75 20 GLU B N 1
ATOM 809 C CA . GLU B 1 20 ? -4.363 -27.344 -16.344 1 73.75 20 GLU B CA 1
ATOM 810 C C . GLU B 1 20 ? -2.967 -27.75 -16.797 1 73.75 20 GLU B C 1
ATOM 812 O O . GLU B 1 20 ? -2.777 -28.172 -17.953 1 73.75 20 GLU B O 1
ATOM 817 N N . MET B 1 21 ? -2.033 -27.328 -16.109 1 83.31 21 MET B N 1
ATOM 818 C CA . MET B 1 21 ? -0.648 -27.703 -16.375 1 83.31 21 MET B CA 1
ATOM 819 C C . MET B 1 21 ? -0.145 -28.703 -15.328 1 83.31 21 MET B C 1
ATOM 821 O O . MET B 1 21 ?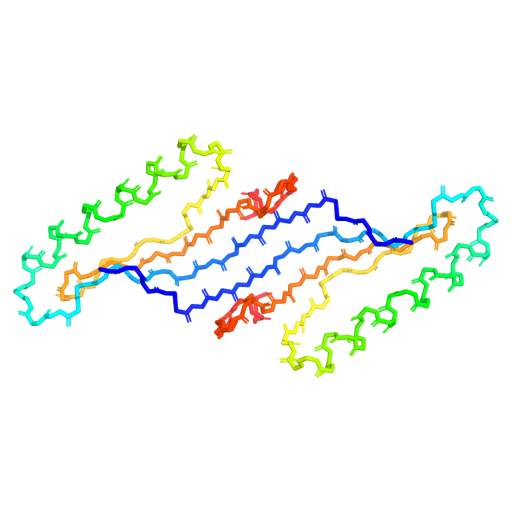 -0.724 -28.812 -14.242 1 83.31 21 MET B O 1
ATOM 825 N N . SER B 1 22 ? 0.829 -29.484 -15.805 1 90.94 22 SER B N 1
ATOM 826 C CA . SER B 1 22 ? 1.491 -30.344 -14.828 1 90.94 22 SER B CA 1
ATOM 827 C C . SER B 1 22 ? 2.16 -29.516 -13.734 1 90.94 22 SER B C 1
ATOM 829 O O . SER B 1 22 ? 2.389 -28.328 -13.906 1 90.94 22 SER B O 1
ATOM 831 N N . LYS B 1 23 ? 2.398 -30.172 -12.664 1 91.88 23 LYS B N 1
ATOM 832 C CA . LYS B 1 23 ? 3.094 -29.516 -11.562 1 91.88 23 LYS B CA 1
ATOM 833 C C . LYS B 1 23 ? 4.434 -28.953 -12.016 1 91.88 23 LYS B C 1
ATOM 835 O O . LYS B 1 23 ? 4.781 -27.812 -11.664 1 91.88 23 LYS B O 1
ATOM 840 N N . GLU B 1 24 ? 5.16 -29.719 -12.75 1 92.25 24 GLU B N 1
ATOM 841 C CA . GLU B 1 24 ? 6.484 -29.312 -13.211 1 92.25 24 GLU B CA 1
ATOM 842 C C . GLU B 1 24 ? 6.41 -28.078 -14.102 1 92.25 24 GLU B C 1
ATOM 844 O O . GLU B 1 24 ? 7.227 -27.172 -13.977 1 92.25 24 GLU B O 1
ATOM 849 N N . GLU B 1 25 ? 5.523 -28.094 -14.961 1 91.75 25 GLU B N 1
ATOM 850 C CA . GLU B 1 25 ? 5.336 -26.953 -15.852 1 91.75 25 GLU B CA 1
ATOM 851 C C . GLU B 1 25 ? 4.9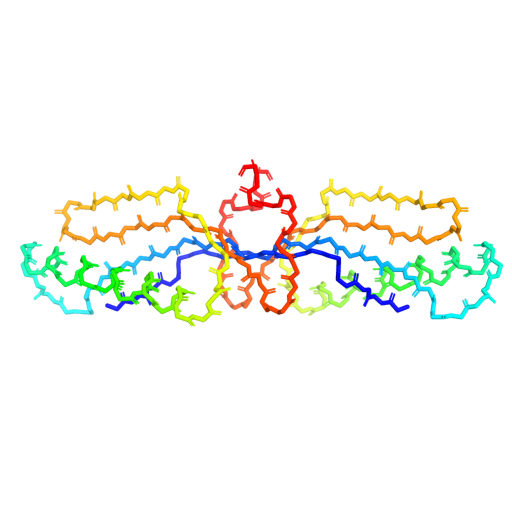22 -25.703 -15.078 1 91.75 25 GLU B C 1
ATOM 853 O O . GLU B 1 25 ? 5.406 -24.609 -15.352 1 91.75 25 GLU B O 1
ATOM 858 N N . ASN B 1 26 ? 4.059 -25.875 -14.148 1 92.12 26 ASN B N 1
ATOM 859 C CA . ASN B 1 26 ? 3.643 -24.781 -13.289 1 92.12 26 ASN B CA 1
ATOM 860 C C . ASN B 1 26 ? 4.828 -24.172 -12.539 1 92.12 26 ASN B C 1
ATOM 862 O O . ASN B 1 26 ? 4.953 -22.953 -12.445 1 92.12 26 ASN B O 1
ATOM 866 N N . GLU B 1 27 ? 5.551 -25.031 -12.086 1 93.38 27 GLU B N 1
ATOM 867 C CA . GLU B 1 27 ? 6.715 -24.594 -11.32 1 93.38 27 GLU B CA 1
ATOM 868 C C . GLU B 1 27 ? 7.656 -23.75 -12.188 1 93.38 27 GLU B C 1
ATOM 870 O O . GLU B 1 27 ? 8.094 -22.688 -11.766 1 93.38 27 GLU B O 1
ATOM 875 N N . LYS B 1 28 ? 7.898 -24.328 -13.32 1 93.56 28 LYS B N 1
ATOM 876 C CA . LYS B 1 28 ? 8.805 -23.641 -14.242 1 93.56 28 LYS B CA 1
ATOM 877 C C . LYS B 1 28 ? 8.266 -22.266 -14.602 1 93.56 28 LYS B C 1
ATOM 879 O O . LYS B 1 28 ? 8.992 -21.266 -14.531 1 93.56 28 LYS B O 1
ATOM 884 N N . LEU B 1 29 ? 7.094 -22.188 -14.945 1 93.25 29 LEU B N 1
ATOM 885 C CA . LEU B 1 29 ? 6.484 -20.938 -15.375 1 93.25 29 LEU B CA 1
ATOM 886 C C . LEU B 1 29 ? 6.352 -19.969 -14.211 1 93.25 29 LEU B C 1
ATOM 888 O O . LEU B 1 29 ? 6.551 -18.766 -14.375 1 93.25 29 LEU B O 1
ATOM 892 N N . ALA B 1 30 ? 5.984 -20.453 -13.055 1 94.81 30 ALA B N 1
ATOM 893 C CA . ALA B 1 30 ? 5.859 -19.609 -11.867 1 94.81 30 ALA B CA 1
ATOM 894 C C . ALA B 1 30 ? 7.191 -18.969 -11.508 1 94.81 30 ALA B C 1
ATOM 896 O O . ALA B 1 30 ? 7.246 -17.766 -11.195 1 94.81 30 ALA B O 1
ATOM 897 N N . ILE B 1 31 ? 8.195 -19.719 -11.617 1 95.25 31 ILE B N 1
ATOM 898 C CA . ILE B 1 31 ? 9.531 -19.219 -11.312 1 95.25 31 ILE B CA 1
ATOM 899 C C . ILE B 1 31 ? 9.922 -18.141 -12.32 1 95.25 31 ILE B C 1
ATOM 901 O O . ILE B 1 31 ? 10.43 -17.078 -11.938 1 95.25 31 ILE B O 1
ATOM 905 N N . GLN B 1 32 ? 9.656 -18.406 -13.508 1 95.56 32 GLN B N 1
ATOM 906 C CA . GLN B 1 32 ? 9.984 -17.453 -14.562 1 95.56 32 GLN B CA 1
ATOM 907 C C . GLN B 1 32 ? 9.234 -16.141 -14.367 1 95.56 32 GLN B C 1
ATOM 909 O O . GLN B 1 32 ? 9.805 -15.055 -14.516 1 95.56 32 GLN B O 1
ATOM 914 N N . GLU B 1 33 ? 8.008 -16.234 -14.086 1 95.75 33 GLU B N 1
ATOM 915 C CA . GLU B 1 33 ? 7.184 -15.047 -13.891 1 95.75 33 GLU B CA 1
ATOM 916 C C . GLU B 1 33 ? 7.641 -14.25 -12.672 1 95.75 33 GLU B C 1
ATOM 918 O O . GLU B 1 33 ? 7.68 -13.023 -12.711 1 95.75 33 GLU B O 1
ATOM 923 N N . LEU B 1 34 ? 7.922 -14.945 -11.68 1 96.56 34 LEU B N 1
ATOM 924 C CA . LEU B 1 34 ? 8.414 -14.281 -10.477 1 96.56 34 LEU B CA 1
ATOM 925 C C . LEU B 1 34 ? 9.703 -13.523 -10.766 1 96.56 34 LEU B C 1
ATOM 927 O O . LEU B 1 34 ? 9.852 -12.367 -10.359 1 96.56 34 LEU B O 1
ATOM 931 N N . GLU B 1 35 ? 10.57 -14.164 -11.422 1 96.62 35 GLU B N 1
ATOM 932 C CA . GLU B 1 35 ? 11.836 -13.523 -11.766 1 96.62 35 GLU B CA 1
ATOM 933 C C . GLU B 1 35 ? 11.617 -12.312 -12.672 1 96.62 35 GLU B C 1
ATOM 935 O O . GLU B 1 35 ? 12.273 -11.289 -12.508 1 96.62 35 GLU B O 1
ATOM 940 N N . SER B 1 36 ? 10.75 -12.477 -13.555 1 96.69 36 SER B N 1
ATOM 941 C CA . SER B 1 36 ? 10.414 -11.359 -14.43 1 96.69 36 SER B CA 1
ATOM 942 C C . SER B 1 36 ? 9.812 -10.195 -13.648 1 96.69 36 SER B C 1
ATOM 944 O O . SER B 1 36 ? 10.102 -9.031 -13.938 1 96.69 36 SER B O 1
ATOM 946 N N . TYR B 1 37 ? 8.977 -10.547 -12.789 1 96.5 37 TYR B N 1
ATOM 947 C CA . TYR B 1 37 ? 8.352 -9.539 -11.93 1 96.5 37 TYR B CA 1
ATOM 948 C C . TYR B 1 37 ? 9.406 -8.773 -11.133 1 96.5 37 TYR B C 1
ATOM 950 O O . TYR B 1 37 ? 9.414 -7.543 -11.133 1 96.5 37 TYR B O 1
ATOM 958 N N . LYS B 1 38 ? 10.336 -9.445 -10.508 1 96.44 38 LYS B N 1
ATOM 959 C CA . LYS B 1 38 ? 11.422 -8.82 -9.758 1 96.44 38 LYS B CA 1
ATOM 960 C C . LYS B 1 38 ? 12.266 -7.93 -10.664 1 96.44 38 LYS B C 1
ATOM 962 O O . LYS B 1 38 ? 12.617 -6.809 -10.289 1 96.44 38 LYS B O 1
ATOM 967 N N . ALA B 1 39 ? 12.539 -8.445 -11.773 1 97.12 39 ALA B N 1
ATOM 968 C CA . ALA B 1 39 ? 13.336 -7.691 -12.727 1 97.12 39 ALA B CA 1
ATOM 969 C C . ALA B 1 39 ? 12.648 -6.379 -13.102 1 97.12 39 ALA B C 1
ATOM 971 O O . ALA B 1 39 ? 13.312 -5.348 -13.25 1 97.12 39 ALA B O 1
ATOM 972 N N . SER B 1 40 ? 11.352 -6.441 -13.273 1 96.44 40 SER B N 1
ATOM 973 C CA . SER B 1 40 ? 10.578 -5.242 -13.594 1 96.44 40 SER B CA 1
ATOM 974 C C . SER B 1 40 ? 10.664 -4.211 -12.469 1 96.44 40 SER B C 1
ATOM 976 O O . SER B 1 40 ? 10.773 -3.012 -12.727 1 96.44 40 SER B O 1
ATOM 978 N N . LEU B 1 41 ? 10.609 -4.684 -11.266 1 94.88 41 LEU B N 1
ATOM 979 C CA . LEU B 1 41 ? 10.734 -3.789 -10.117 1 94.88 41 LEU B CA 1
ATOM 980 C C . LEU B 1 41 ? 12.109 -3.131 -10.094 1 94.88 41 LEU B C 1
ATOM 982 O O . LEU B 1 41 ? 12.219 -1.93 -9.844 1 94.88 41 LEU B O 1
ATOM 986 N N . GLU B 1 42 ? 13.117 -3.852 -10.359 1 95.69 42 GLU B N 1
ATOM 987 C CA . GLU B 1 42 ? 14.484 -3.348 -10.375 1 95.69 42 GLU B CA 1
ATOM 988 C C . GLU B 1 42 ? 14.688 -2.344 -11.508 1 95.69 42 GLU B C 1
ATOM 990 O O . GLU B 1 42 ? 15.312 -1.299 -11.312 1 95.69 42 GLU B O 1
ATOM 995 N N . LYS B 1 43 ? 14.148 -2.676 -12.586 1 96.19 43 LYS B N 1
ATOM 996 C CA . LYS B 1 43 ? 14.258 -1.796 -13.75 1 96.19 43 LYS B CA 1
ATOM 997 C C . LYS B 1 43 ? 13.625 -0.437 -13.469 1 96.19 43 LYS B C 1
ATOM 999 O O . LYS B 1 43 ? 14.117 0.592 -13.938 1 96.19 43 LYS B O 1
ATOM 1004 N N . ASN B 1 44 ? 12.578 -0.478 -12.742 1 94.12 44 ASN B N 1
ATOM 1005 C CA . ASN B 1 44 ? 11.844 0.741 -12.422 1 94.12 44 ASN B CA 1
ATOM 1006 C C . ASN B 1 44 ? 12.383 1.408 -11.156 1 94.12 44 ASN B C 1
ATOM 1008 O O . ASN B 1 44 ? 11.812 2.389 -10.68 1 94.12 44 ASN B O 1
ATOM 1012 N N . ASN B 1 45 ? 13.414 0.864 -10.602 1 93.38 45 ASN B N 1
ATOM 1013 C CA . ASN B 1 45 ? 14.023 1.375 -9.375 1 93.38 45 ASN B CA 1
ATOM 1014 C C . ASN B 1 45 ? 13.023 1.438 -8.234 1 93.38 45 ASN B C 1
ATOM 1016 O O . ASN B 1 45 ? 13.031 2.385 -7.441 1 93.38 45 ASN B O 1
ATOM 1020 N N . THR B 1 46 ? 12.141 0.461 -8.242 1 94 46 THR B N 1
ATOM 1021 C CA . THR B 1 46 ? 11.188 0.343 -7.145 1 94 46 THR B CA 1
ATOM 1022 C C . THR B 1 46 ? 11.805 -0.384 -5.957 1 94 46 THR B C 1
ATOM 1024 O O . THR B 1 46 ? 12.289 -1.509 -6.094 1 94 46 THR B O 1
ATOM 1027 N N . GLU B 1 47 ? 11.781 0.293 -4.809 1 94.12 47 GLU B N 1
ATOM 1028 C CA . GLU B 1 47 ? 12.219 -0.378 -3.59 1 94.12 47 GLU B CA 1
ATOM 1029 C C . GLU B 1 47 ? 11.203 -1.425 -3.139 1 94.12 47 GLU B C 1
ATOM 1031 O O . GLU B 1 47 ? 10 -1.16 -3.113 1 94.12 47 GLU B O 1
ATOM 1036 N N . TYR B 1 48 ? 11.719 -2.639 -2.84 1 95.56 48 TYR B N 1
ATOM 1037 C CA . TYR B 1 48 ? 10.789 -3.68 -2.414 1 95.56 48 TYR B CA 1
ATOM 1038 C C . TYR B 1 48 ? 11.484 -4.707 -1.532 1 95.56 48 TYR B C 1
ATOM 1040 O O . TYR B 1 48 ? 12.711 -4.723 -1.44 1 95.56 48 TYR B O 1
ATOM 1048 N N . ARG B 1 49 ? 10.695 -5.484 -0.834 1 95 49 ARG B N 1
ATOM 1049 C CA . ARG B 1 49 ? 11.156 -6.613 -0.027 1 95 49 ARG B CA 1
ATOM 1050 C C . ARG B 1 49 ? 10.141 -7.754 -0.057 1 95 49 ARG B C 1
ATOM 1052 O O . ARG B 1 49 ? 8.945 -7.531 0.133 1 95 49 ARG B O 1
ATOM 1059 N N . ILE B 1 50 ? 10.641 -8.891 -0.348 1 95.81 50 ILE B N 1
ATOM 1060 C CA . ILE B 1 50 ? 9.797 -10.078 -0.244 1 95.81 50 ILE B CA 1
ATOM 1061 C C . ILE B 1 50 ? 9.742 -10.547 1.208 1 95.81 50 ILE B C 1
ATOM 1063 O O . ILE B 1 50 ? 10.773 -10.883 1.8 1 95.81 50 ILE B O 1
ATOM 1067 N N . LEU B 1 51 ? 8.594 -10.625 1.712 1 94.31 51 LEU B N 1
ATOM 1068 C CA . LEU B 1 51 ? 8.414 -10.969 3.119 1 94.31 51 LEU B CA 1
ATOM 1069 C C . LEU B 1 51 ? 8.242 -12.477 3.297 1 94.31 51 LEU B C 1
ATOM 1071 O O . LEU B 1 51 ? 8.609 -13.023 4.34 1 94.31 51 LEU B O 1
ATOM 1075 N N . GLU B 1 52 ? 7.594 -13.031 2.43 1 95.62 52 GLU B N 1
ATOM 1076 C CA . GLU B 1 52 ? 7.32 -14.469 2.441 1 95.62 52 GLU B CA 1
ATOM 1077 C C . GLU B 1 52 ? 7.25 -15.031 1.024 1 95.62 52 GLU B C 1
ATOM 1079 O O . GLU B 1 52 ? 6.738 -14.367 0.116 1 95.62 52 GLU B O 1
ATOM 1084 N N . GLU B 1 53 ? 7.828 -16.156 0.812 1 96.44 53 GLU B N 1
ATOM 1085 C CA . GLU B 1 53 ? 7.73 -16.906 -0.437 1 96.44 53 GLU B CA 1
ATOM 1086 C C . GLU B 1 53 ? 7.391 -18.359 -0.175 1 96.44 53 GLU B C 1
ATOM 1088 O O . GLU B 1 53 ? 8.117 -19.062 0.538 1 96.44 53 GLU B O 1
ATOM 1093 N N . LYS B 1 54 ? 6.277 -18.766 -0.756 1 96.62 54 LYS B N 1
ATOM 1094 C CA . LYS B 1 54 ? 5.84 -20.141 -0.531 1 96.62 54 LYS B CA 1
ATOM 1095 C C . LYS B 1 54 ? 5.562 -20.859 -1.853 1 96.62 54 LYS B C 1
ATOM 1097 O O . LYS B 1 54 ? 4.793 -20.359 -2.68 1 96.62 54 LYS B O 1
ATOM 1102 N N . LYS B 1 55 ? 6.168 -22.016 -1.986 1 94.94 55 LYS B N 1
ATOM 1103 C CA . LYS B 1 55 ? 5.84 -22.891 -3.109 1 94.94 55 LYS B CA 1
ATOM 1104 C C . LYS B 1 55 ? 4.691 -23.844 -2.758 1 94.94 55 LYS B C 1
ATOM 1106 O O . LYS B 1 55 ? 4.711 -24.484 -1.705 1 94.94 55 LYS B O 1
ATOM 1111 N N . GLN B 1 56 ? 3.725 -23.844 -3.68 1 94.38 56 GLN B N 1
ATOM 1112 C CA . GLN B 1 56 ? 2.553 -24.672 -3.443 1 94.38 56 GLN B CA 1
ATOM 1113 C C . GLN B 1 56 ? 2.76 -26.078 -3.996 1 94.38 56 GLN B C 1
ATOM 1115 O O . GLN B 1 56 ? 3.664 -26.312 -4.801 1 94.38 56 GLN B O 1
ATOM 1120 N N . ASP B 1 57 ? 1.831 -27.016 -3.531 1 93.06 57 ASP B N 1
ATOM 1121 C CA . ASP B 1 57 ? 1.924 -28.422 -3.939 1 93.06 57 ASP B CA 1
ATOM 1122 C C . ASP B 1 57 ? 1.71 -28.562 -5.441 1 93.06 57 ASP B C 1
ATOM 1124 O O . ASP B 1 57 ? 2.229 -29.5 -6.059 1 93.06 57 ASP B O 1
ATOM 1128 N N . ASP B 1 58 ? 1.107 -27.625 -6.004 1 91.94 58 ASP B N 1
ATOM 1129 C CA . ASP B 1 58 ? 0.794 -27.719 -7.43 1 91.94 58 ASP B CA 1
ATOM 1130 C C . ASP B 1 58 ? 1.867 -27.031 -8.273 1 91.94 58 ASP B C 1
ATOM 1132 O O . ASP B 1 58 ? 1.743 -26.938 -9.492 1 91.94 58 ASP B O 1
ATOM 1136 N N . GLY B 1 59 ? 2.879 -26.5 -7.625 1 93.38 59 GLY B N 1
ATOM 1137 C CA . GLY B 1 59 ? 3.988 -25.891 -8.344 1 93.38 59 GLY B CA 1
ATOM 1138 C C . GLY B 1 59 ? 3.863 -24.375 -8.469 1 93.38 59 GLY B C 1
ATOM 1139 O O . GLY B 1 59 ? 4.781 -23.719 -8.945 1 93.38 59 GLY B O 1
A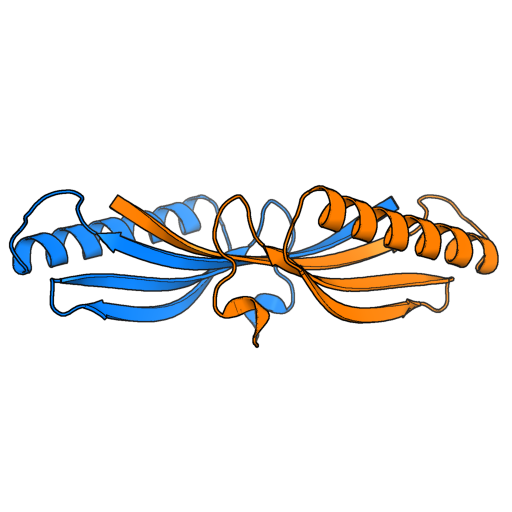TOM 1140 N N . THR B 1 60 ? 2.742 -23.859 -8.055 1 95 60 THR B N 1
ATOM 1141 C CA . THR B 1 60 ? 2.58 -22.406 -8.094 1 95 60 THR B CA 1
ATOM 1142 C C . THR B 1 60 ? 3.287 -21.75 -6.91 1 95 60 THR B C 1
ATOM 1144 O O . THR B 1 60 ? 3.771 -22.438 -6.012 1 95 60 THR B O 1
ATOM 1147 N N . ILE B 1 61 ? 3.459 -20.422 -7.047 1 97.06 61 ILE B N 1
ATOM 1148 C CA . ILE B 1 61 ? 4.207 -19.703 -6.023 1 97.06 61 ILE B CA 1
ATOM 1149 C C . ILE B 1 61 ? 3.363 -18.547 -5.488 1 97.06 61 ILE B C 1
ATOM 1151 O O . ILE B 1 61 ? 2.705 -17.844 -6.258 1 97.06 61 ILE B O 1
ATOM 1155 N N . ILE B 1 62 ? 3.35 -18.438 -4.172 1 97.25 62 ILE B N 1
ATOM 1156 C CA . ILE B 1 62 ? 2.719 -17.312 -3.498 1 97.25 62 ILE B CA 1
ATOM 1157 C C . ILE B 1 62 ? 3.775 -16.5 -2.75 1 97.25 62 ILE B C 1
ATOM 1159 O O . ILE B 1 62 ? 4.602 -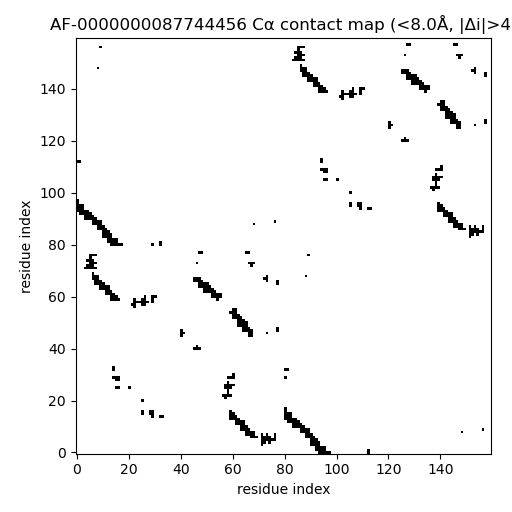17.062 -2.025 1 97.25 62 ILE B O 1
ATOM 1163 N N . ILE B 1 63 ? 3.672 -15.188 -3.018 1 97.5 63 ILE B N 1
ATOM 1164 C CA . ILE B 1 63 ? 4.602 -14.359 -2.262 1 97.5 63 ILE B CA 1
ATOM 1165 C C . ILE B 1 63 ? 3.84 -13.242 -1.55 1 97.5 63 ILE B C 1
ATOM 1167 O O . ILE B 1 63 ? 2.762 -12.836 -1.993 1 97.5 63 ILE B O 1
ATOM 1171 N N . LYS B 1 64 ? 4.395 -12.828 -0.407 1 96.12 64 LYS B N 1
ATOM 1172 C CA . LYS B 1 64 ? 4.07 -11.547 0.226 1 96.12 64 LYS B CA 1
ATOM 1173 C C . LYS B 1 64 ? 5.188 -10.531 0.015 1 96.12 64 LYS B C 1
ATOM 1175 O O . LYS B 1 64 ? 6.355 -10.82 0.273 1 96.12 64 LYS B O 1
ATOM 1180 N N . ILE B 1 65 ? 4.723 -9.422 -0.434 1 96.44 65 ILE B N 1
ATOM 1181 C CA . ILE B 1 65 ? 5.723 -8.422 -0.809 1 96.44 65 ILE B CA 1
ATOM 1182 C C . ILE B 1 65 ? 5.305 -7.051 -0.291 1 96.44 65 ILE B C 1
ATOM 1184 O O . ILE B 1 65 ? 4.113 -6.758 -0.183 1 96.44 65 ILE B O 1
ATOM 1188 N N . ILE B 1 66 ? 6.281 -6.262 0.077 1 95.62 66 ILE B N 1
ATOM 1189 C CA . ILE B 1 66 ? 6.125 -4.832 0.333 1 95.62 66 ILE B CA 1
ATOM 1190 C C . ILE B 1 66 ? 6.949 -4.035 -0.677 1 95.62 66 ILE B C 1
ATOM 1192 O O . ILE B 1 66 ? 8.102 -4.379 -0.961 1 95.62 66 ILE B O 1
ATOM 1196 N N . LYS B 1 67 ? 6.316 -3.049 -1.261 1 95.06 67 LYS B N 1
ATOM 1197 C CA . LYS B 1 67 ? 7.062 -2.254 -2.23 1 95.06 67 LYS B CA 1
ATOM 1198 C C . LYS B 1 67 ? 6.66 -0.784 -2.166 1 95.06 67 LYS B C 1
ATOM 1200 O O . LYS B 1 67 ? 5.574 -0.454 -1.682 1 95.06 67 LYS B O 1
ATOM 1205 N N . GLN B 1 68 ? 7.531 -0.02 -2.633 1 94.5 68 GLN B N 1
ATOM 1206 C CA . GLN B 1 68 ? 7.312 1.42 -2.715 1 94.5 68 GLN B CA 1
ATOM 1207 C C . GLN B 1 68 ? 6.078 1.743 -3.549 1 94.5 68 GLN B C 1
ATOM 1209 O O . GLN B 1 68 ? 5.824 1.1 -4.57 1 94.5 68 GLN B O 1
ATOM 1214 N N . TYR B 1 69 ? 5.348 2.633 -2.979 1 91.38 69 TYR B N 1
ATOM 1215 C CA . TYR B 1 69 ? 4.141 3.041 -3.691 1 91.38 69 TYR B CA 1
ATOM 1216 C C . TYR B 1 69 ? 4.332 4.402 -4.352 1 91.38 69 TYR B C 1
ATOM 1218 O O . TYR B 1 69 ? 4.656 5.383 -3.68 1 91.38 69 TYR B O 1
ATOM 1226 N N . SER B 1 70 ? 4.023 4.352 -5.719 1 82.5 70 SER B N 1
ATOM 1227 C CA . SER B 1 70 ? 4.137 5.586 -6.492 1 82.5 70 SER B CA 1
ATOM 1228 C C . SER B 1 70 ? 5.508 6.23 -6.301 1 82.5 70 SER B C 1
ATOM 1230 O O . SER B 1 70 ? 6.527 5.539 -6.262 1 82.5 70 SER B O 1
ATOM 1232 N N . ASN B 1 71 ? 5.551 7.559 -6.375 1 86 71 ASN B N 1
ATOM 1233 C CA . ASN B 1 71 ? 6.812 8.281 -6.246 1 86 71 ASN B CA 1
ATOM 1234 C C . ASN B 1 71 ? 7.102 8.648 -4.793 1 86 71 ASN B C 1
ATOM 1236 O O . ASN B 1 71 ? 8.07 9.359 -4.512 1 86 71 ASN B O 1
ATOM 1240 N N . SER B 1 72 ? 6.398 8.031 -3.945 1 90.19 72 SER B N 1
ATOM 1241 C CA . SER B 1 72 ? 6.602 8.344 -2.533 1 90.19 72 SER B CA 1
ATOM 1242 C C . SER B 1 72 ? 7.723 7.496 -1.938 1 90.19 72 SER B C 1
ATOM 1244 O O . SER B 1 72 ? 7.867 6.32 -2.273 1 90.19 72 SER B O 1
ATOM 1246 N N . PRO B 1 73 ? 8.508 8.188 -1.03 1 91 73 PRO B N 1
ATOM 1247 C CA . PRO B 1 73 ? 9.469 7.367 -0.291 1 91 73 PRO B CA 1
ATOM 1248 C C . PRO B 1 73 ? 8.805 6.262 0.524 1 91 73 PRO B C 1
ATOM 1250 O O . PRO B 1 73 ? 7.707 6.461 1.061 1 91 73 PRO B O 1
ATOM 1253 N N . ILE B 1 74 ? 9.43 5.133 0.585 1 90.5 74 ILE B N 1
ATOM 1254 C CA . ILE B 1 74 ? 8.875 4.008 1.336 1 90.5 74 ILE B CA 1
ATOM 1255 C C . ILE B 1 74 ? 9.133 4.215 2.828 1 90.5 74 ILE B C 1
ATOM 1257 O O . ILE B 1 74 ? 8.406 3.668 3.666 1 90.5 74 ILE B O 1
ATOM 1261 N N . GLY B 1 75 ? 10.039 5.012 3.162 1 86.31 75 GLY B N 1
ATOM 1262 C CA . GLY B 1 75 ? 10.305 5.344 4.555 1 86.31 75 GLY B CA 1
ATOM 1263 C C . GLY B 1 75 ? 10.578 4.129 5.418 1 86.31 75 GLY B C 1
ATOM 1264 O O . GLY B 1 75 ? 11.367 3.264 5.051 1 86.31 75 GLY B O 1
ATOM 1265 N N . GLU B 1 76 ? 9.938 4.086 6.609 1 87.69 76 GLU B N 1
ATOM 1266 C CA . GLU B 1 76 ? 10.227 3.051 7.598 1 87.69 76 GLU B CA 1
ATOM 1267 C C . GLU B 1 76 ? 9.461 1.768 7.297 1 87.69 76 GLU B C 1
ATOM 1269 O O . GLU B 1 76 ? 9.648 0.751 7.969 1 87.69 76 GLU B O 1
ATOM 1274 N N . TYR B 1 77 ? 8.719 1.801 6.301 1 89.44 77 TYR B N 1
ATOM 1275 C CA . TYR B 1 77 ? 7.844 0.659 6.051 1 89.44 77 TYR B CA 1
ATOM 1276 C C . TYR B 1 77 ? 8.648 -0.547 5.574 1 89.44 77 TYR B C 1
ATOM 1278 O O . TYR B 1 77 ? 8.211 -1.69 5.73 1 89.44 77 TYR B O 1
ATOM 1286 N N . LEU B 1 78 ? 9.805 -0.262 4.973 1 84.06 78 LEU B N 1
ATOM 1287 C CA . LEU B 1 78 ? 10.641 -1.366 4.512 1 84.06 78 LEU B CA 1
ATOM 1288 C C . LEU B 1 78 ? 11.406 -1.987 5.676 1 84.06 78 LEU B C 1
ATOM 1290 O O . LEU B 1 78 ? 11.875 -3.123 5.578 1 84.06 78 LEU B O 1
ATOM 1294 N N . GLN B 1 79 ? 11.602 -1.282 6.777 1 75.25 79 GLN B N 1
ATOM 1295 C CA . GLN B 1 79 ? 12.438 -1.727 7.887 1 75.25 79 GLN B CA 1
ATOM 1296 C C . GLN B 1 79 ? 11.664 -2.652 8.82 1 75.25 79 GLN B C 1
ATOM 1298 O O . GLN B 1 79 ? 12.266 -3.4 9.602 1 75.25 79 GLN B O 1
ATOM 1303 N N . ASN B 1 80 ? 10.414 -2.725 8.758 1 61.66 80 ASN B N 1
ATOM 1304 C CA . ASN B 1 80 ? 9.656 -3.564 9.68 1 61.66 80 ASN B CA 1
ATOM 1305 C C . ASN B 1 80 ? 9.359 -4.934 9.078 1 61.66 80 ASN B C 1
ATOM 1307 O O . ASN B 1 80 ? 9.125 -5.047 7.871 1 61.66 80 ASN B O 1
#